Protein AF-A0A936TD36-F1 (afdb_monomer_lite)

pLDDT: mean 74.32, std 12.24, range [48.44, 92.56]

Foldseek 3Di:
DAFFDDKDKAKDAQVVQVPQDDPVSLVVPLPVSQKDFTNAQQDAWKKKFKAWPDLVQDAQWKWKWFADPPPGDGDDTDIPNPPSDGRDIDTDHDDPSCVVPRGGTGMMGMGGNHGDHMIMIIMTMDHDD

Sequence (129 aa):
MIRIASPQIIELNATAINNLTTDVERKNYVIDNTSFYIDDTRLRNIELRVRFENPAQRPDGLMIYYFQQLTSSQIQPFDLMLRHENPVVIRVEESDFWKHNPLYVDKIGFLVNRITHNCRITVEAFKIL

Structure (mmCIF, N/CA/C/O backbone):
data_AF-A0A936TD36-F1
#
_entry.id   AF-A0A936TD36-F1
#
loop_
_atom_site.group_PDB
_atom_site.id
_atom_site.type_symbol
_atom_site.label_atom_id
_atom_site.label_alt_id
_atom_site.label_comp_id
_atom_site.label_asym_id
_atom_site.label_entity_id
_atom_site.label_seq_id
_atom_site.pdbx_PDB_ins_code
_atom_site.Cartn_x
_atom_site.Cartn_y
_atom_site.Cartn_z
_atom_site.occupancy
_atom_site.B_iso_or_equiv
_atom_site.auth_seq_id
_atom_site.auth_comp_id
_atom_site.auth_asym_id
_atom_site.auth_atom_id
_atom_site.pdbx_PDB_model_num
ATOM 1 N N . MET A 1 1 ? 15.004 8.313 -12.128 1.00 83.56 1 MET A N 1
ATOM 2 C CA . MET A 1 1 ? 13.810 7.882 -11.373 1.00 83.56 1 MET A CA 1
ATOM 3 C C . MET A 1 1 ? 12.600 8.018 -12.287 1.00 83.56 1 MET A C 1
ATOM 5 O O . MET A 1 1 ? 12.456 9.066 -12.903 1.00 83.56 1 MET A O 1
ATOM 9 N N . ILE A 1 2 ? 11.797 6.964 -12.435 1.00 88.12 2 ILE A N 1
ATOM 10 C CA . ILE A 1 2 ? 10.673 6.872 -13.385 1.00 88.12 2 ILE A CA 1
ATOM 11 C C . ILE A 1 2 ? 9.397 6.582 -12.594 1.00 88.12 2 ILE A C 1
ATOM 13 O O . ILE A 1 2 ? 9.415 5.718 -11.728 1.00 88.12 2 ILE A O 1
ATOM 17 N N . ARG A 1 3 ? 8.294 7.287 -12.854 1.00 88.62 3 ARG A N 1
ATOM 18 C CA . ARG A 1 3 ? 6.999 6.990 -12.218 1.00 88.62 3 ARG A CA 1
ATOM 19 C C . ARG A 1 3 ? 6.413 5.707 -12.824 1.00 88.62 3 ARG A C 1
ATOM 21 O O . ARG A 1 3 ? 6.366 5.606 -14.043 1.00 88.62 3 ARG A O 1
ATOM 28 N N . ILE A 1 4 ? 5.971 4.767 -11.986 1.00 85.75 4 ILE A N 1
ATOM 29 C CA . ILE A 1 4 ? 5.470 3.439 -12.417 1.00 85.75 4 ILE A CA 1
ATOM 30 C C . ILE A 1 4 ? 3.965 3.233 -12.188 1.00 85.75 4 ILE A C 1
ATOM 3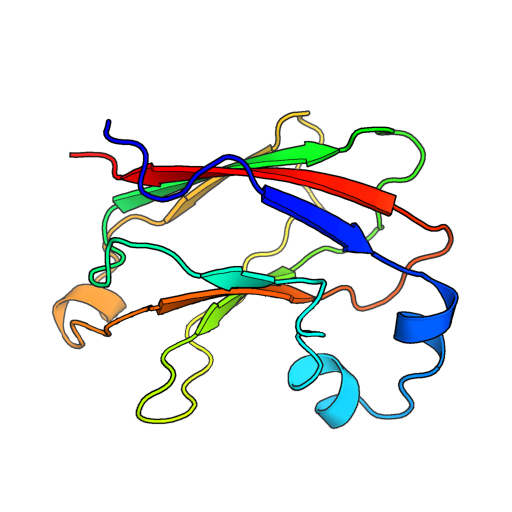2 O O . ILE A 1 4 ? 3.436 2.163 -12.472 1.00 85.75 4 ILE A O 1
ATOM 36 N N . ALA A 1 5 ? 3.291 4.251 -11.651 1.00 86.62 5 ALA A N 1
ATOM 37 C CA . ALA A 1 5 ? 1.839 4.350 -11.582 1.00 86.62 5 ALA A CA 1
ATOM 38 C C . ALA A 1 5 ? 1.419 5.819 -11.424 1.00 86.62 5 ALA A C 1
ATOM 40 O O . ALA A 1 5 ? 2.136 6.624 -10.812 1.00 86.62 5 ALA A O 1
ATOM 41 N N . SER A 1 6 ? 0.235 6.172 -11.927 1.00 89.38 6 SER A N 1
ATOM 42 C CA . SER A 1 6 ? -0.432 7.434 -11.569 1.00 89.38 6 SER A CA 1
ATOM 43 C C . SER A 1 6 ? -0.549 7.567 -10.044 1.00 89.38 6 SER A C 1
ATOM 45 O O . SER A 1 6 ? -0.646 6.536 -9.381 1.00 89.38 6 SER A O 1
ATOM 47 N N . PRO A 1 7 ? -0.550 8.785 -9.464 1.00 91.75 7 PRO A N 1
ATOM 48 C CA . PRO A 1 7 ? -0.807 8.961 -8.037 1.00 91.75 7 PRO A CA 1
ATOM 49 C C . PRO A 1 7 ? -2.091 8.248 -7.618 1.00 91.75 7 PRO A C 1
ATOM 51 O O . PRO A 1 7 ? -3.133 8.420 -8.249 1.00 91.75 7 PRO A O 1
ATOM 54 N N . GLN A 1 8 ? -2.000 7.461 -6.556 1.00 91.69 8 GLN A N 1
ATOM 55 C CA . GLN A 1 8 ? -3.108 6.662 -6.055 1.00 91.69 8 GLN A CA 1
ATOM 56 C C . GLN A 1 8 ? -3.617 7.258 -4.760 1.00 91.69 8 GLN A C 1
ATOM 58 O O . GLN A 1 8 ? -2.838 7.714 -3.922 1.00 91.69 8 GLN A O 1
ATOM 63 N N . ILE A 1 9 ? -4.931 7.249 -4.605 1.00 90.50 9 ILE A N 1
ATOM 64 C CA . ILE A 1 9 ? -5.593 7.660 -3.377 1.0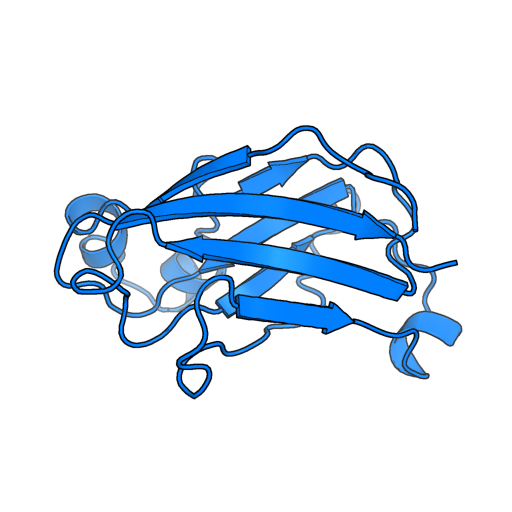0 90.50 9 ILE A CA 1
ATOM 65 C C . ILE A 1 9 ? -6.109 6.394 -2.722 1.00 90.50 9 ILE A C 1
ATOM 67 O O . ILE A 1 9 ? -6.900 5.667 -3.317 1.00 90.50 9 ILE A O 1
ATOM 71 N N . ILE A 1 10 ? -5.651 6.148 -1.504 1.00 87.56 10 ILE A N 1
ATOM 72 C CA . ILE A 1 10 ? -6.033 4.981 -0.725 1.00 87.56 10 ILE A CA 1
ATOM 73 C C . ILE A 1 10 ? -6.818 5.445 0.495 1.00 87.56 10 ILE A C 1
ATOM 75 O O . ILE A 1 10 ? -6.374 6.318 1.249 1.00 87.56 10 ILE A O 1
ATOM 79 N N . GLU A 1 11 ? -7.991 4.846 0.679 1.00 86.00 11 GLU A N 1
ATOM 80 C CA . GLU A 1 11 ? -8.889 5.132 1.792 1.00 86.00 11 GLU A CA 1
ATOM 81 C C . GLU A 1 11 ? -8.861 3.982 2.796 1.00 86.00 11 GLU A C 1
ATOM 83 O O . GLU A 1 11 ? -9.279 2.857 2.525 1.00 86.00 11 GLU A O 1
ATOM 88 N N . LEU A 1 12 ? -8.364 4.282 3.991 1.00 81.62 12 LEU A N 1
ATOM 89 C CA . LEU A 1 12 ? -8.334 3.376 5.127 1.00 81.62 12 LEU A CA 1
ATOM 90 C C . LEU A 1 12 ? -9.592 3.636 5.958 1.00 81.62 12 LEU A C 1
ATOM 92 O O . LEU A 1 12 ? -9.651 4.589 6.738 1.00 81.62 12 LEU A O 1
ATOM 96 N N . ASN A 1 13 ? -10.618 2.809 5.763 1.00 82.56 13 ASN A N 1
ATOM 97 C CA . ASN A 1 13 ? -11.875 2.914 6.501 1.00 82.56 13 ASN A CA 1
ATOM 98 C C . ASN A 1 13 ? -11.793 2.139 7.822 1.00 82.56 13 ASN A C 1
ATOM 100 O O . ASN A 1 13 ? -11.639 0.915 7.829 1.00 82.56 13 ASN A O 1
ATOM 104 N N . ALA A 1 14 ? -11.931 2.848 8.942 1.00 79.12 14 ALA A N 1
ATOM 105 C CA . ALA A 1 14 ? -11.755 2.260 10.260 1.00 79.12 14 ALA A CA 1
ATOM 106 C C . ALA A 1 14 ? -12.823 1.226 10.611 1.00 79.12 14 ALA A C 1
ATOM 108 O O . ALA A 1 14 ? -12.503 0.181 11.171 1.00 79.12 14 ALA A O 1
ATOM 109 N N . THR A 1 15 ? -14.078 1.474 10.241 1.00 79.69 15 THR A N 1
ATOM 110 C CA . THR A 1 15 ? -15.174 0.530 10.479 1.00 79.69 15 THR A CA 1
ATOM 111 C C . THR A 1 15 ? -14.960 -0.765 9.700 1.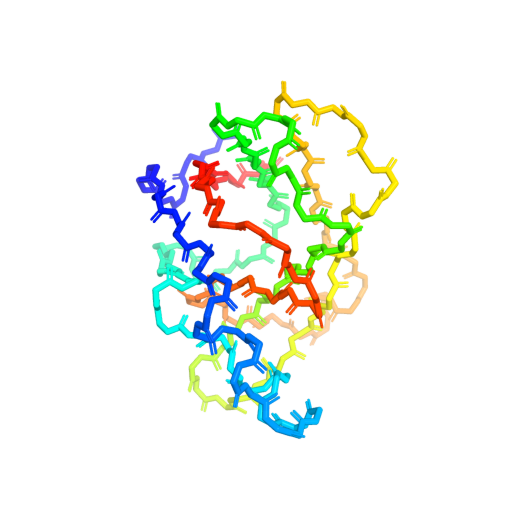00 79.69 15 THR A C 1
ATOM 113 O O . THR A 1 15 ? -15.093 -1.846 10.266 1.00 79.69 15 THR A O 1
ATOM 116 N N . ALA A 1 16 ? -14.576 -0.668 8.424 1.00 77.12 16 ALA A N 1
ATOM 117 C CA . ALA A 1 16 ? -14.333 -1.841 7.588 1.00 77.12 16 ALA A CA 1
ATOM 118 C C . ALA A 1 16 ? -13.174 -2.700 8.120 1.00 77.12 16 ALA A C 1
ATOM 120 O O . ALA A 1 16 ? -13.304 -3.918 8.198 1.00 77.12 16 ALA A O 1
ATOM 121 N N . ILE A 1 17 ? -12.070 -2.068 8.531 1.00 73.75 17 ILE A N 1
ATOM 122 C CA . ILE A 1 17 ? -10.877 -2.760 9.041 1.00 73.75 17 ILE A CA 1
ATOM 123 C C . ILE A 1 17 ? -11.134 -3.373 10.425 1.00 73.75 17 ILE A C 1
ATOM 125 O O . ILE A 1 17 ? -10.762 -4.519 10.672 1.00 7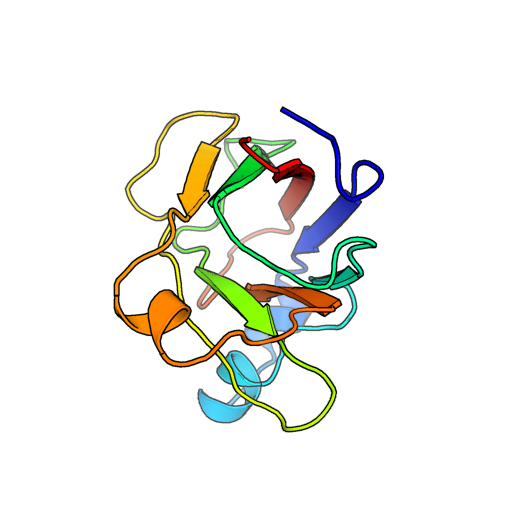3.75 17 ILE A O 1
ATOM 129 N N . ASN A 1 18 ? -11.798 -2.644 11.328 1.00 74.00 18 ASN A N 1
ATOM 130 C CA . ASN A 1 18 ? -12.051 -3.121 12.692 1.00 74.00 18 ASN A CA 1
ATOM 131 C C . ASN A 1 18 ? -13.087 -4.257 12.749 1.00 74.00 18 ASN A C 1
ATOM 133 O O . ASN A 1 18 ? -13.067 -5.039 13.698 1.00 74.00 18 ASN A O 1
ATOM 137 N N . ASN A 1 19 ? -13.942 -4.390 11.729 1.00 75.81 19 ASN A N 1
ATOM 138 C CA . ASN A 1 19 ? -14.882 -5.507 11.597 1.00 75.81 19 ASN A CA 1
ATOM 139 C C . ASN A 1 19 ? -14.217 -6.823 11.145 1.00 75.81 19 ASN A C 1
ATOM 141 O O . ASN A 1 19 ? -14.884 -7.854 11.126 1.00 75.81 19 ASN A O 1
ATOM 145 N N . LEU A 1 20 ? -12.924 -6.820 10.799 1.00 73.12 20 LEU A N 1
ATOM 146 C CA . LEU A 1 20 ? -12.184 -8.041 10.467 1.00 73.12 20 LEU A CA 1
ATOM 147 C C . LEU A 1 20 ? -11.844 -8.817 11.741 1.00 73.12 20 LEU A C 1
ATOM 149 O O . LEU A 1 20 ? -11.140 -8.315 12.631 1.00 73.12 20 LEU A O 1
ATOM 153 N N . THR A 1 21 ? -12.347 -10.049 11.818 1.00 63.06 21 THR A N 1
ATOM 154 C CA . THR A 1 21 ? -12.401 -10.829 13.060 1.00 63.06 21 THR A CA 1
ATOM 155 C C . THR A 1 21 ? -11.197 -11.733 13.294 1.00 63.06 21 THR A C 1
ATOM 157 O O . THR A 1 21 ? -10.891 -12.035 14.446 1.00 63.06 21 THR A O 1
ATOM 160 N N . THR A 1 22 ? -10.468 -12.122 12.247 1.00 64.94 22 THR A N 1
ATOM 161 C CA . THR A 1 22 ? -9.286 -12.991 12.364 1.00 64.94 22 THR A CA 1
ATOM 162 C C . THR A 1 22 ? -8.022 -12.341 11.807 1.00 64.94 22 THR A C 1
ATOM 164 O O . THR A 1 22 ? -8.067 -11.502 10.910 1.00 64.94 22 THR A O 1
ATOM 167 N N . ASP A 1 23 ? -6.857 -12.759 12.305 1.00 60.75 23 ASP A N 1
ATOM 168 C CA . ASP A 1 23 ? -5.567 -12.301 11.772 1.00 60.75 23 ASP A CA 1
ATOM 169 C C . ASP A 1 23 ? -5.320 -12.785 10.339 1.00 60.75 23 ASP A C 1
ATOM 171 O O . ASP A 1 23 ? -4.600 -12.132 9.590 1.00 60.75 23 ASP A O 1
ATOM 175 N N . VAL A 1 24 ? -5.920 -13.914 9.946 1.00 57.84 24 VAL A N 1
ATOM 176 C CA . VAL A 1 24 ? -5.889 -14.412 8.564 1.00 57.84 24 VAL A CA 1
ATOM 177 C C . VAL A 1 24 ? -6.744 -13.525 7.672 1.00 57.84 24 VAL A C 1
ATOM 179 O O . VAL A 1 24 ? -6.270 -13.112 6.619 1.00 57.84 24 VAL A O 1
ATOM 182 N N . GLU A 1 25 ? -7.959 -13.174 8.107 1.00 58.06 25 GLU A N 1
ATOM 183 C CA . GLU A 1 25 ? -8.788 -12.188 7.415 1.00 58.06 25 GLU A CA 1
ATOM 184 C C . GLU A 1 25 ? -8.032 -10.882 7.300 1.00 58.06 25 GLU A C 1
ATOM 186 O O . GLU A 1 25 ? -7.861 -10.444 6.183 1.00 58.06 25 GLU A O 1
ATOM 191 N N . ARG A 1 26 ? -7.466 -10.331 8.381 1.00 60.03 26 ARG A N 1
ATOM 192 C CA . ARG A 1 26 ? -6.662 -9.098 8.335 1.00 60.03 26 ARG A CA 1
ATOM 193 C C . ARG A 1 26 ? -5.491 -9.202 7.361 1.00 60.03 26 ARG A C 1
ATOM 195 O O . ARG A 1 26 ? -5.359 -8.345 6.503 1.00 60.03 26 ARG A O 1
ATOM 202 N N . LYS A 1 27 ? -4.671 -10.256 7.430 1.00 51.28 27 LYS A N 1
ATOM 203 C CA . LYS A 1 27 ? -3.498 -10.436 6.549 1.00 51.28 27 LYS A CA 1
ATOM 204 C C . LYS A 1 27 ? -3.857 -10.666 5.078 1.00 51.28 27 LYS A C 1
ATOM 206 O O . LYS A 1 27 ? -3.071 -10.274 4.218 1.00 51.28 27 LYS A O 1
ATOM 211 N N . ASN A 1 28 ? -5.007 -11.282 4.800 1.00 50.41 28 ASN A N 1
ATOM 212 C CA . ASN A 1 28 ? -5.520 -11.506 3.445 1.00 50.41 28 ASN A CA 1
ATOM 213 C C . ASN A 1 28 ? -6.422 -10.358 2.953 1.00 50.41 28 ASN A C 1
ATOM 215 O O . ASN A 1 28 ? -6.630 -10.224 1.751 1.00 50.41 28 ASN A O 1
ATOM 219 N N . TYR A 1 29 ? -6.914 -9.499 3.851 1.00 52.50 29 TYR A N 1
ATOM 220 C CA . TYR A 1 29 ? -7.621 -8.251 3.560 1.00 52.50 29 TYR A CA 1
ATOM 221 C C . TYR A 1 29 ? -6.611 -7.150 3.235 1.00 52.50 29 TYR A C 1
ATOM 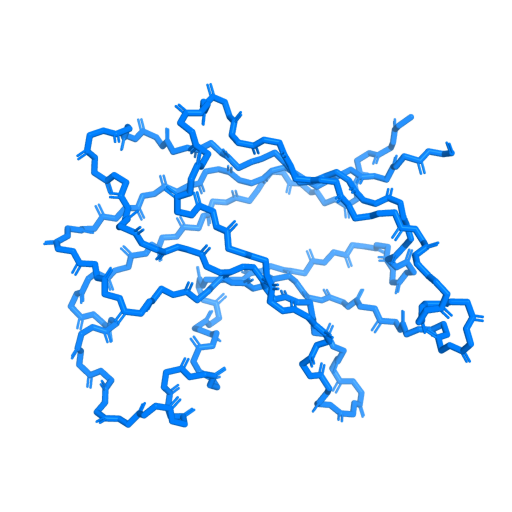223 O O . TYR A 1 29 ? -6.501 -6.117 3.895 1.00 52.50 29 TYR A O 1
ATOM 231 N N . VAL A 1 30 ? -5.906 -7.320 2.125 1.00 55.94 30 VAL A N 1
ATOM 232 C CA . VAL A 1 30 ? -5.714 -6.142 1.290 1.00 55.94 30 VAL A CA 1
ATOM 233 C C . VAL A 1 30 ? -7.048 -5.930 0.605 1.00 55.94 30 VAL A C 1
ATOM 235 O O . VAL A 1 30 ? -7.349 -6.561 -0.404 1.00 55.94 30 VAL A O 1
ATOM 238 N N . ILE A 1 31 ? -7.890 -5.111 1.245 1.00 56.41 31 ILE A N 1
ATOM 239 C CA . ILE A 1 31 ? -9.125 -4.612 0.640 1.00 56.41 31 ILE A CA 1
ATOM 240 C C . ILE A 1 31 ? -8.713 -4.083 -0.729 1.00 56.41 31 ILE A C 1
ATOM 242 O O . ILE A 1 31 ? -7.704 -3.389 -0.826 1.00 56.41 31 ILE A O 1
ATOM 246 N N . ASP A 1 32 ? -9.457 -4.373 -1.792 1.00 54.97 32 ASP A N 1
ATOM 247 C CA . ASP A 1 32 ? -9.093 -3.847 -3.113 1.00 54.97 32 ASP A CA 1
ATOM 248 C C . ASP A 1 32 ? -8.934 -2.311 -3.094 1.00 54.97 32 ASP A C 1
ATOM 250 O O . ASP A 1 32 ? -8.032 -1.776 -3.732 1.00 54.97 32 ASP A O 1
ATOM 254 N N . ASN A 1 33 ? -9.686 -1.622 -2.229 1.00 58.19 33 ASN A N 1
ATOM 255 C CA . ASN A 1 33 ? -9.597 -0.178 -1.975 1.00 58.19 33 ASN A CA 1
ATOM 256 C C . ASN A 1 33 ? -8.344 0.270 -1.192 1.00 58.19 33 ASN A C 1
ATOM 258 O O . ASN A 1 33 ? -8.076 1.467 -1.099 1.00 58.19 33 ASN A O 1
ATOM 262 N N . THR A 1 34 ? -7.584 -0.659 -0.609 1.00 71.81 34 THR A N 1
ATOM 263 C CA . THR A 1 34 ? -6.286 -0.414 0.036 1.00 71.81 34 THR A CA 1
ATOM 264 C C . THR A 1 34 ? -5.127 -0.909 -0.809 1.00 71.81 34 THR A C 1
ATOM 266 O O . THR A 1 34 ? -4.073 -1.270 -0.291 1.00 71.81 34 THR A O 1
ATOM 269 N N . SER A 1 35 ? -5.306 -0.919 -2.126 1.00 78.81 35 SER A N 1
ATOM 270 C CA . SER A 1 35 ? -4.280 -1.340 -3.065 1.00 78.81 35 SER A CA 1
ATOM 271 C C . SER A 1 35 ? -4.431 -0.696 -4.427 1.00 78.81 35 SER A C 1
ATOM 273 O O . SER A 1 35 ? -5.465 -0.118 -4.744 1.00 78.81 35 SER A O 1
ATOM 275 N N . PHE A 1 36 ? -3.392 -0.814 -5.241 1.00 82.06 36 PHE A N 1
ATOM 276 C CA . PHE A 1 36 ? -3.418 -0.368 -6.623 1.00 82.06 36 PHE A CA 1
ATOM 277 C C . PHE A 1 36 ? -2.492 -1.205 -7.493 1.00 82.06 36 PHE A C 1
ATOM 279 O O . PHE A 1 36 ? -1.514 -1.782 -7.006 1.00 82.06 36 PHE A O 1
ATOM 286 N N . TYR A 1 37 ? -2.811 -1.238 -8.785 1.00 82.75 37 TYR A N 1
ATOM 287 C CA . TYR A 1 37 ? -1.981 -1.876 -9.794 1.00 82.75 37 TYR A CA 1
ATOM 288 C C . TYR A 1 37 ? -0.865 -0.951 -10.265 1.00 82.75 37 TYR A C 1
ATOM 290 O O . TYR A 1 37 ? -1.032 0.269 -10.314 1.00 82.75 37 TYR A O 1
ATOM 298 N N . ILE A 1 38 ? 0.265 -1.546 -10.620 1.00 79.56 38 ILE A N 1
ATOM 299 C CA . ILE A 1 38 ? 1.422 -0.846 -11.172 1.00 79.56 38 ILE A CA 1
ATOM 300 C C . ILE A 1 38 ? 1.737 -1.361 -12.573 1.00 79.56 38 ILE A C 1
ATOM 302 O O . ILE A 1 38 ? 1.571 -2.543 -12.865 1.00 79.56 38 ILE A O 1
ATOM 306 N N . ASP A 1 39 ? 2.223 -0.466 -13.429 1.00 72.44 39 ASP A N 1
ATOM 307 C CA . ASP A 1 39 ? 2.479 -0.779 -14.838 1.00 72.44 39 ASP A CA 1
ATOM 308 C C . ASP A 1 39 ? 3.825 -1.508 -15.037 1.00 72.44 39 ASP A C 1
ATOM 310 O O . ASP A 1 39 ? 4.040 -2.174 -16.052 1.00 72.44 39 ASP A O 1
ATOM 314 N N . ASP A 1 40 ? 4.743 -1.413 -14.065 1.00 66.88 40 ASP A N 1
ATOM 315 C CA . ASP A 1 40 ? 6.044 -2.088 -14.092 1.00 66.88 40 ASP A CA 1
ATOM 316 C C . ASP A 1 40 ? 6.021 -3.344 -13.226 1.00 66.88 40 ASP A C 1
ATOM 318 O O . ASP A 1 40 ? 6.117 -3.298 -11.999 1.00 66.88 40 ASP A O 1
ATOM 322 N N . THR A 1 41 ? 5.942 -4.483 -13.903 1.00 59.47 41 THR A N 1
ATOM 323 C CA . THR A 1 41 ? 5.841 -5.784 -13.255 1.00 59.47 41 THR A CA 1
ATOM 324 C C . THR A 1 41 ? 7.144 -6.228 -12.593 1.00 59.47 41 THR A C 1
ATOM 326 O O . THR A 1 41 ? 7.121 -7.182 -11.834 1.00 59.47 41 THR A O 1
ATOM 329 N N . ARG A 1 42 ? 8.295 -5.570 -12.809 1.00 67.38 42 ARG A N 1
ATOM 330 C CA . ARG A 1 42 ? 9.574 -5.942 -12.176 1.00 67.38 42 ARG A CA 1
ATOM 331 C C . ARG A 1 42 ? 9.935 -4.941 -11.095 1.00 67.38 42 ARG A C 1
ATOM 333 O O . ARG A 1 42 ? 10.661 -3.966 -11.328 1.00 67.38 42 ARG A O 1
ATOM 340 N N . LEU A 1 43 ? 9.460 -5.238 -9.894 1.00 62.34 43 LEU A N 1
ATOM 341 C CA . LEU A 1 43 ? 9.659 -4.430 -8.705 1.00 62.34 43 LEU A CA 1
ATOM 342 C C . LEU A 1 43 ? 11.070 -4.574 -8.120 1.00 62.34 43 LEU A C 1
ATOM 344 O O . LEU A 1 43 ? 11.303 -5.243 -7.121 1.00 62.34 43 LEU A O 1
ATOM 348 N N . ARG A 1 44 ? 12.029 -3.909 -8.765 1.00 70.50 44 ARG A N 1
ATOM 349 C CA . ARG A 1 44 ? 13.374 -3.658 -8.235 1.00 70.50 44 ARG A CA 1
ATOM 350 C C . ARG A 1 44 ? 13.543 -2.162 -8.034 1.00 70.50 44 ARG A C 1
ATOM 352 O O . ARG A 1 44 ? 13.097 -1.393 -8.886 1.00 70.50 44 ARG A O 1
ATOM 359 N N . ASN A 1 45 ? 14.215 -1.780 -6.950 1.00 77.56 45 ASN A N 1
ATOM 360 C CA . ASN A 1 45 ? 14.618 -0.402 -6.674 1.00 77.56 45 ASN A CA 1
ATOM 361 C C . ASN A 1 45 ? 13.427 0.564 -6.690 1.00 77.56 45 ASN A C 1
ATOM 363 O O . ASN A 1 45 ? 13.352 1.470 -7.512 1.00 77.56 45 ASN A O 1
ATOM 367 N N . ILE A 1 46 ? 12.455 0.360 -5.808 1.00 81.25 46 ILE A N 1
ATOM 368 C CA . ILE A 1 46 ? 11.238 1.180 -5.776 1.00 81.25 46 ILE A CA 1
ATOM 369 C C . ILE A 1 46 ? 11.365 2.233 -4.712 1.00 81.25 46 ILE A C 1
ATOM 371 O O . ILE A 1 46 ? 11.840 1.961 -3.613 1.00 81.25 46 ILE A O 1
ATOM 375 N N . GLU A 1 47 ? 10.842 3.406 -5.018 1.00 87.75 47 GLU A N 1
ATOM 376 C CA . GLU A 1 47 ? 10.500 4.405 -4.032 1.00 87.75 47 GLU A CA 1
ATOM 377 C C . GLU A 1 47 ? 8.980 4.561 -3.980 1.00 87.75 47 GLU A C 1
ATOM 379 O O . GLU A 1 47 ? 8.349 4.927 -4.973 1.00 87.75 47 GLU A O 1
ATOM 384 N N . LEU A 1 48 ? 8.396 4.305 -2.813 1.00 88.69 48 LEU A N 1
ATOM 385 C CA . LEU A 1 48 ? 7.042 4.732 -2.494 1.00 88.69 48 LEU A CA 1
ATOM 386 C C . LEU A 1 48 ? 7.116 6.009 -1.673 1.00 88.69 48 LEU A C 1
ATOM 388 O O . LEU A 1 48 ? 7.822 6.077 -0.665 1.00 88.69 48 LEU A O 1
ATOM 392 N N . ARG A 1 49 ? 6.358 7.018 -2.093 1.00 91.69 49 ARG A N 1
ATOM 393 C CA . ARG A 1 49 ? 6.117 8.225 -1.304 1.00 91.69 49 ARG A CA 1
ATOM 394 C C . ARG A 1 49 ? 4.691 8.167 -0.806 1.00 91.69 49 ARG A C 1
ATOM 396 O O . ARG A 1 49 ? 3.755 8.294 -1.592 1.00 91.69 49 ARG A O 1
ATOM 403 N N . VAL A 1 50 ? 4.539 7.939 0.491 1.00 90.31 50 VAL A N 1
ATOM 404 C CA . VAL A 1 50 ? 3.239 7.824 1.149 1.00 90.31 50 VAL A CA 1
ATOM 405 C C . VAL A 1 50 ? 2.978 9.113 1.903 1.00 90.31 50 VAL A C 1
ATOM 407 O O . VAL A 1 50 ? 3.675 9.430 2.864 1.00 90.31 50 VAL A O 1
ATOM 410 N N . ARG A 1 51 ? 1.978 9.871 1.466 1.00 91.38 51 ARG A N 1
ATOM 411 C CA . ARG A 1 51 ? 1.577 11.118 2.106 1.00 91.38 51 ARG A CA 1
ATOM 412 C C . ARG A 1 51 ? 0.238 10.945 2.796 1.00 91.38 51 ARG A C 1
ATOM 414 O O . ARG A 1 51 ? -0.757 10.663 2.137 1.00 91.38 51 ARG A O 1
ATOM 421 N N . PHE A 1 52 ? 0.204 11.188 4.098 1.00 88.69 52 PHE A N 1
ATOM 422 C CA . PHE A 1 52 ? -1.046 11.279 4.845 1.00 88.69 52 PHE A CA 1
ATOM 423 C C . PHE A 1 52 ? -1.682 12.643 4.583 1.00 88.69 52 PHE A C 1
ATOM 425 O O . PHE A 1 52 ? -1.026 13.668 4.786 1.00 88.69 52 PHE A O 1
ATOM 432 N N . GLU A 1 53 ? -2.939 12.664 4.131 1.00 90.44 53 GLU A N 1
ATOM 433 C CA . GLU A 1 53 ? -3.668 13.923 3.902 1.00 90.44 53 GLU A CA 1
ATOM 434 C C . GLU A 1 53 ? -3.920 14.663 5.222 1.00 90.44 53 GLU A C 1
ATOM 436 O O . GLU A 1 53 ? -3.826 15.887 5.275 1.00 90.44 53 GLU A O 1
ATOM 441 N N . ASN A 1 54 ? -4.149 13.914 6.306 1.00 88.62 54 ASN A N 1
ATOM 442 C CA . ASN A 1 54 ? -4.211 14.437 7.665 1.00 88.62 54 ASN A CA 1
ATOM 443 C C . ASN A 1 54 ? -3.219 13.688 8.577 1.00 88.62 54 ASN A C 1
ATOM 445 O O . ASN A 1 54 ? -3.523 12.582 9.031 1.00 88.62 54 ASN A O 1
ATOM 449 N N . PRO A 1 55 ? -2.045 14.274 8.881 1.00 82.12 55 PRO A N 1
ATOM 450 C CA . PRO A 1 55 ? -1.030 13.640 9.726 1.00 82.12 55 PRO A CA 1
ATOM 451 C C . PRO A 1 55 ? -1.521 13.283 11.132 1.00 82.12 55 PRO A C 1
ATOM 453 O O . PRO A 1 55 ? -1.048 12.309 11.710 1.00 82.12 55 PRO A O 1
ATOM 456 N N . ALA A 1 56 ? -2.478 14.042 11.680 1.00 82.56 56 ALA A N 1
ATOM 457 C CA . ALA A 1 56 ? -3.033 13.789 13.011 1.00 82.56 56 ALA A CA 1
ATOM 458 C C . ALA A 1 56 ? -3.940 12.545 13.055 1.00 82.56 56 ALA A C 1
ATOM 460 O O . ALA A 1 56 ? -4.208 12.020 14.129 1.00 82.56 56 ALA A O 1
ATOM 461 N N . GLN A 1 57 ? -4.401 12.068 11.894 1.00 82.62 57 GLN A N 1
ATOM 462 C CA . GLN A 1 57 ? -5.226 10.863 11.738 1.00 82.62 57 GLN A CA 1
ATOM 463 C C . GLN A 1 57 ? -4.421 9.683 11.181 1.00 82.62 57 GLN A C 1
ATOM 465 O O . GLN A 1 57 ? -4.976 8.744 10.607 1.00 82.62 57 GLN A O 1
ATOM 470 N N . ARG A 1 58 ? -3.093 9.737 11.301 1.00 80.69 58 ARG A N 1
ATOM 471 C CA . ARG A 1 58 ? -2.226 8.640 10.890 1.00 80.69 58 ARG A CA 1
ATOM 472 C C . ARG A 1 58 ? -2.504 7.397 11.754 1.00 80.69 58 ARG A C 1
ATOM 474 O O . ARG A 1 58 ? -2.580 7.537 12.972 1.00 80.69 58 ARG A O 1
ATOM 481 N N . PRO A 1 59 ? -2.623 6.193 11.164 1.00 78.31 59 PRO A N 1
ATOM 482 C CA . PRO A 1 59 ? -2.716 4.959 11.938 1.00 78.31 59 PRO A CA 1
ATOM 483 C C . PRO A 1 59 ? -1.430 4.702 12.735 1.00 78.31 59 PRO A C 1
ATOM 485 O O . PRO A 1 59 ? -0.336 5.061 12.294 1.00 78.31 59 PRO A O 1
ATOM 488 N N . ASP A 1 60 ? -1.561 4.019 13.872 1.00 74.56 60 ASP A N 1
ATOM 489 C CA . ASP A 1 60 ? -0.422 3.662 14.731 1.00 74.56 60 ASP A CA 1
ATOM 490 C C . ASP A 1 60 ? 0.522 2.656 14.055 1.00 74.56 60 ASP A C 1
ATOM 492 O O . ASP A 1 60 ? 1.722 2.659 14.311 1.00 74.56 60 ASP A O 1
ATOM 496 N N . GLY A 1 61 ? -0.005 1.823 13.152 1.00 76.25 61 GLY A N 1
ATOM 497 C CA . GLY A 1 61 ? 0.777 0.887 12.351 1.00 76.25 61 GLY A CA 1
ATOM 498 C C . GLY A 1 61 ? 0.215 0.757 10.941 1.00 76.25 61 GLY A C 1
ATOM 499 O O . GLY A 1 61 ? -0.977 0.511 10.759 1.00 76.25 61 GLY A O 1
ATOM 500 N N . LEU A 1 62 ? 1.082 0.902 9.941 1.00 79.12 62 LEU A N 1
ATOM 501 C CA . LEU A 1 62 ? 0.763 0.710 8.528 1.00 79.12 62 LEU A CA 1
ATOM 502 C C . LEU A 1 62 ? 1.842 -0.189 7.928 1.00 79.12 62 LEU A C 1
ATOM 504 O O . LEU A 1 62 ? 3.028 0.110 8.044 1.00 79.12 62 LEU A O 1
ATOM 508 N N . MET A 1 63 ? 1.418 -1.288 7.314 1.00 79.69 63 MET A N 1
ATOM 509 C CA . MET A 1 63 ? 2.284 -2.259 6.659 1.00 79.69 63 MET A CA 1
ATOM 510 C C . MET A 1 63 ? 2.040 -2.221 5.153 1.00 79.69 63 MET A C 1
ATOM 512 O O . MET A 1 63 ? 0.896 -2.317 4.709 1.00 79.69 63 MET A O 1
ATOM 516 N N . ILE A 1 64 ? 3.105 -2.092 4.363 1.00 79.31 64 ILE A N 1
ATOM 517 C CA . ILE A 1 64 ? 3.018 -2.199 2.898 1.00 79.31 64 ILE A CA 1
ATOM 518 C C . ILE A 1 64 ? 3.311 -3.625 2.470 1.00 79.31 64 ILE A C 1
ATOM 520 O O . ILE A 1 64 ? 4.274 -4.220 2.950 1.00 79.31 64 ILE A O 1
ATOM 524 N N . TYR A 1 65 ? 2.508 -4.125 1.539 1.00 78.62 65 TYR A N 1
ATOM 525 C CA . TYR A 1 65 ? 2.641 -5.436 0.936 1.00 78.62 65 TYR A CA 1
ATOM 526 C C . TYR A 1 65 ? 2.756 -5.347 -0.582 1.00 78.62 65 TYR A C 1
ATOM 528 O O . TYR A 1 65 ? 2.070 -4.567 -1.238 1.00 78.62 65 TYR A O 1
ATOM 536 N N . TYR A 1 66 ? 3.600 -6.212 -1.130 1.00 77.38 66 TYR A N 1
ATOM 537 C CA . TYR A 1 66 ? 3.794 -6.393 -2.562 1.00 77.38 66 TYR A CA 1
ATOM 538 C C . TYR A 1 66 ? 3.227 -7.755 -2.962 1.00 77.38 66 TYR A C 1
ATOM 540 O O . TYR A 1 66 ? 3.564 -8.763 -2.329 1.00 77.38 66 TYR A O 1
ATOM 548 N N . PHE A 1 67 ? 2.359 -7.776 -3.975 1.00 72.06 67 PHE A N 1
ATOM 549 C CA . PHE A 1 67 ? 1.624 -8.968 -4.403 1.00 72.06 67 PHE A CA 1
ATOM 550 C C . PHE A 1 67 ? 1.940 -9.353 -5.843 1.00 72.06 67 PHE A C 1
ATOM 552 O O . PHE A 1 67 ? 2.048 -8.503 -6.719 1.00 72.06 67 PHE A O 1
ATOM 559 N N . GLN A 1 68 ? 2.002 -10.658 -6.085 1.00 69.69 68 GLN A N 1
ATOM 560 C CA . GLN A 1 68 ? 2.007 -11.235 -7.425 1.00 69.69 68 GLN A CA 1
ATOM 561 C C . GLN A 1 68 ? 0.680 -11.966 -7.658 1.00 69.69 68 GLN A C 1
ATOM 563 O O . GLN A 1 68 ? 0.387 -12.925 -6.935 1.00 69.69 68 GLN A O 1
ATOM 568 N N . GLN A 1 69 ? -0.112 -11.571 -8.664 1.00 58.59 69 GLN A N 1
ATOM 569 C CA . GLN A 1 69 ? -1.403 -12.221 -8.944 1.00 58.59 69 GLN A CA 1
ATOM 570 C C . GLN A 1 69 ? -1.273 -13.680 -9.389 1.00 58.59 69 GLN A C 1
ATOM 572 O O . GLN A 1 69 ? -2.195 -14.461 -9.176 1.00 58.59 69 GLN A O 1
ATOM 577 N N . LEU A 1 70 ? -0.147 -14.076 -9.990 1.00 54.00 70 LEU A N 1
ATOM 578 C CA . LEU A 1 70 ? -0.044 -15.395 -10.625 1.00 54.00 70 LEU A CA 1
ATOM 579 C C . LEU A 1 70 ? 0.096 -16.571 -9.640 1.00 54.00 70 LEU A C 1
ATOM 581 O O . LEU A 1 70 ? -0.218 -17.694 -10.024 1.00 54.00 70 LEU A O 1
ATOM 585 N N . THR A 1 71 ? 0.531 -16.352 -8.390 1.00 51.72 71 THR A N 1
ATOM 586 C CA . THR A 1 71 ? 0.773 -17.449 -7.420 1.00 51.72 71 THR A CA 1
ATOM 587 C C . THR A 1 71 ? 0.541 -17.084 -5.945 1.00 51.72 71 THR A C 1
ATOM 589 O O . THR A 1 71 ? 0.999 -17.806 -5.059 1.00 51.72 71 THR A O 1
ATOM 592 N N . SER A 1 72 ? -0.172 -15.988 -5.642 1.00 51.34 72 SER A N 1
ATOM 593 C CA . SER A 1 72 ? -0.539 -15.590 -4.265 1.00 51.34 72 SER A CA 1
ATOM 594 C C . SER A 1 72 ? 0.637 -15.640 -3.278 1.00 51.34 72 SER A C 1
ATOM 596 O O . SER A 1 72 ? 0.585 -16.299 -2.243 1.00 51.34 72 SER A O 1
ATOM 598 N N . SER A 1 73 ? 1.737 -14.974 -3.619 1.00 53.97 73 SER A N 1
ATOM 599 C CA . SER A 1 73 ? 2.867 -14.799 -2.704 1.00 53.97 73 SER A CA 1
ATOM 600 C C . SER A 1 73 ? 2.818 -13.387 -2.126 1.00 53.97 73 SER A C 1
ATOM 602 O O . SER A 1 73 ? 2.851 -12.407 -2.865 1.00 53.97 73 SER A O 1
ATOM 604 N N . GLN A 1 74 ? 2.685 -13.292 -0.803 1.00 59.75 74 GLN A N 1
ATOM 605 C CA . GLN A 1 74 ? 2.840 -12.057 -0.038 1.00 59.75 74 GLN A CA 1
ATOM 606 C C . GLN A 1 74 ? 4.333 -11.867 0.205 1.00 59.75 74 GLN A C 1
ATOM 608 O O . GLN A 1 74 ? 4.938 -12.665 0.916 1.00 59.75 74 GLN A O 1
ATOM 613 N N . ILE A 1 75 ? 4.947 -10.870 -0.432 1.00 59.34 75 ILE A N 1
ATOM 614 C CA . ILE A 1 75 ? 6.399 -10.958 -0.610 1.00 59.34 75 ILE A CA 1
ATOM 615 C C . ILE A 1 75 ? 7.175 -10.304 0.541 1.00 59.34 75 ILE A C 1
ATOM 617 O O . ILE A 1 75 ? 8.179 -10.863 0.970 1.00 59.34 75 ILE A O 1
ATOM 621 N N . GLN A 1 76 ? 6.703 -9.193 1.120 1.00 66.31 76 GLN A N 1
ATOM 622 C CA . GLN A 1 76 ? 7.322 -8.628 2.326 1.00 66.31 76 GLN A CA 1
ATOM 623 C C . GLN A 1 76 ? 6.463 -7.525 2.965 1.00 66.31 76 GLN A C 1
ATOM 625 O O . GLN A 1 76 ? 5.992 -6.654 2.235 1.00 66.31 76 GLN A O 1
ATOM 630 N N . PRO A 1 77 ? 6.295 -7.513 4.300 1.00 69.69 77 PRO A N 1
ATOM 631 C CA . PRO A 1 77 ? 5.750 -6.368 5.015 1.00 69.69 77 PRO A CA 1
ATOM 632 C C . PRO A 1 77 ? 6.805 -5.295 5.331 1.00 69.69 77 PRO A C 1
ATOM 634 O O . PRO A 1 77 ? 7.900 -5.621 5.791 1.00 69.69 77 PRO A O 1
ATOM 637 N N . PHE A 1 78 ? 6.444 -4.016 5.193 1.00 71.44 78 PHE A N 1
ATOM 638 C CA . PHE A 1 78 ? 7.247 -2.875 5.668 1.00 71.44 78 PHE A CA 1
ATOM 639 C C . PHE A 1 78 ? 6.483 -2.052 6.700 1.00 71.44 78 PHE A C 1
ATOM 641 O O . PHE A 1 78 ? 5.457 -1.472 6.356 1.00 71.44 78 PHE A O 1
ATOM 648 N N . ASP A 1 79 ? 6.993 -1.981 7.931 1.00 74.50 79 ASP A N 1
ATOM 649 C CA . ASP A 1 79 ? 6.378 -1.216 9.019 1.00 74.50 79 ASP A CA 1
ATOM 650 C C . ASP A 1 79 ? 6.725 0.282 8.936 1.00 74.50 79 ASP A C 1
ATOM 652 O O . ASP A 1 79 ? 7.889 0.675 8.795 1.00 74.50 79 ASP A O 1
ATOM 656 N N . LEU A 1 80 ? 5.697 1.123 9.028 1.00 71.69 80 LEU A N 1
ATOM 657 C CA . LEU A 1 80 ? 5.793 2.581 9.004 1.00 71.69 80 LEU A CA 1
ATOM 658 C C . LEU A 1 80 ? 5.649 3.233 10.384 1.00 71.69 80 LEU A C 1
ATOM 660 O O . LEU A 1 80 ? 5.766 4.454 10.477 1.00 71.69 80 LEU A O 1
ATOM 664 N N . MET A 1 81 ? 5.456 2.447 11.449 1.00 66.25 81 MET A N 1
ATOM 665 C CA . MET A 1 81 ? 5.192 2.910 12.818 1.00 66.25 81 MET A CA 1
ATOM 666 C C . MET A 1 81 ? 6.205 3.953 13.326 1.00 66.25 81 MET A C 1
ATOM 668 O O . MET A 1 81 ? 5.828 4.911 13.997 1.00 66.25 81 MET A O 1
ATOM 672 N N . LEU A 1 82 ? 7.485 3.822 12.959 1.00 61.69 82 LEU A N 1
ATOM 673 C CA . LEU A 1 82 ? 8.571 4.688 13.447 1.00 61.69 82 LEU A CA 1
ATOM 674 C C . LEU A 1 82 ? 8.910 5.872 12.525 1.00 61.69 82 LEU A C 1
ATOM 676 O O . LEU A 1 82 ? 9.832 6.634 12.812 1.00 61.69 82 LEU A O 1
ATOM 680 N N . ARG A 1 83 ? 8.207 6.042 11.398 1.00 72.44 83 ARG A N 1
ATOM 681 C CA . ARG A 1 83 ? 8.526 7.097 10.424 1.00 72.44 83 ARG A CA 1
ATOM 682 C C . ARG A 1 83 ? 7.617 8.294 10.644 1.00 72.44 83 ARG A C 1
ATOM 684 O O . ARG A 1 83 ? 6.438 8.231 10.326 1.00 72.44 83 ARG A O 1
ATOM 691 N N . HIS A 1 84 ? 8.141 9.381 11.204 1.00 69.31 84 HIS A N 1
ATOM 692 C CA . HIS A 1 84 ? 7.369 10.598 11.517 1.00 69.31 84 HIS A CA 1
ATOM 693 C C . HIS A 1 84 ? 7.310 11.623 10.374 1.00 69.31 84 HIS A C 1
ATOM 695 O O . HIS A 1 84 ? 6.641 12.646 10.490 1.00 69.31 84 HIS A O 1
ATOM 701 N N . GLU A 1 85 ? 7.990 11.343 9.268 1.00 80.31 85 GLU A N 1
ATOM 702 C CA . GLU A 1 85 ? 8.036 12.204 8.089 1.00 80.31 85 GLU A CA 1
ATOM 703 C C . GLU A 1 85 ? 6.720 12.144 7.301 1.00 80.31 85 GLU A C 1
ATOM 705 O O . GLU A 1 85 ? 6.048 11.115 7.260 1.00 80.31 85 GLU A O 1
ATOM 710 N N . ASN A 1 86 ? 6.343 13.249 6.655 1.00 80.81 86 ASN A N 1
ATOM 711 C CA . ASN A 1 86 ? 5.237 13.280 5.702 1.00 80.81 86 ASN A CA 1
ATOM 712 C C . ASN A 1 86 ? 5.653 14.123 4.479 1.00 80.81 86 ASN A C 1
ATOM 714 O O . ASN A 1 86 ? 5.788 15.339 4.622 1.00 80.81 86 ASN A O 1
ATOM 718 N N . PRO A 1 87 ? 5.867 13.529 3.289 1.00 86.38 87 PRO A N 1
ATOM 719 C CA . PRO A 1 87 ? 5.634 12.125 2.955 1.00 86.38 87 PRO A CA 1
ATOM 720 C C . PRO A 1 87 ? 6.631 11.175 3.628 1.00 86.38 87 PRO A C 1
ATOM 722 O O . PRO A 1 87 ? 7.813 11.480 3.754 1.00 86.38 87 PRO A O 1
ATOM 725 N N . VAL A 1 88 ? 6.153 9.990 3.994 1.00 87.88 88 VAL A N 1
ATOM 726 C CA . VAL A 1 88 ? 7.006 8.859 4.352 1.00 87.88 88 VAL A CA 1
ATOM 727 C C . VAL A 1 88 ? 7.609 8.307 3.064 1.00 87.88 88 VAL A C 1
ATOM 729 O O . VAL A 1 88 ? 6.883 7.847 2.180 1.00 87.88 88 VAL A O 1
ATOM 732 N N . VAL A 1 89 ? 8.936 8.346 2.955 1.00 87.44 89 VAL A N 1
ATOM 733 C CA . VAL A 1 89 ? 9.658 7.762 1.820 1.00 87.44 89 VAL A CA 1
ATOM 734 C C . VAL A 1 89 ? 10.101 6.351 2.175 1.00 87.44 89 VAL A C 1
ATOM 736 O O . VAL A 1 89 ? 10.755 6.125 3.194 1.00 87.44 89 VAL A O 1
ATOM 739 N N . ILE A 1 90 ? 9.744 5.392 1.329 1.00 83.19 90 ILE A N 1
ATOM 740 C CA . ILE A 1 90 ? 10.039 3.974 1.517 1.00 83.19 90 ILE A CA 1
ATOM 741 C C . ILE A 1 90 ? 10.790 3.519 0.288 1.00 83.19 90 ILE A C 1
ATOM 743 O O . ILE A 1 90 ? 10.271 3.600 -0.822 1.00 83.19 90 ILE A O 1
ATOM 747 N N . ARG A 1 91 ? 12.016 3.053 0.496 1.00 82.88 91 ARG A N 1
ATOM 748 C CA . ARG A 1 91 ? 12.850 2.515 -0.568 1.00 82.88 91 ARG A CA 1
ATOM 749 C C . ARG A 1 91 ? 12.990 1.021 -0.382 1.00 82.88 91 ARG A C 1
ATOM 751 O O . ARG A 1 91 ? 13.331 0.569 0.708 1.00 82.88 91 ARG A O 1
ATOM 758 N N . VAL A 1 92 ? 12.716 0.283 -1.445 1.00 74.75 92 VAL A N 1
ATOM 759 C CA . VAL A 1 92 ? 12.967 -1.152 -1.517 1.00 74.75 92 VAL A CA 1
ATOM 760 C C . VAL A 1 92 ? 14.011 -1.359 -2.594 1.00 74.75 92 VAL A C 1
ATOM 762 O O . VAL A 1 92 ? 13.721 -1.268 -3.785 1.00 74.75 92 VAL A O 1
ATOM 765 N N . GLU A 1 93 ? 15.242 -1.576 -2.152 1.00 72.62 93 GLU A N 1
ATOM 766 C CA . GLU A 1 93 ? 16.355 -1.938 -3.021 1.00 72.62 93 GLU A CA 1
ATOM 767 C C . GLU A 1 93 ? 16.340 -3.443 -3.297 1.00 72.62 93 GLU A C 1
ATOM 769 O O . GLU A 1 93 ? 15.732 -4.231 -2.564 1.00 72.62 93 GLU A O 1
ATOM 774 N N . GLU A 1 94 ? 17.014 -3.846 -4.369 1.00 66.00 94 GLU A N 1
ATOM 775 C CA . GLU A 1 94 ? 17.219 -5.250 -4.716 1.00 66.00 94 GLU A CA 1
ATOM 776 C C . GLU A 1 94 ? 18.075 -5.967 -3.648 1.00 66.00 94 GLU A C 1
ATOM 778 O O . GLU A 1 94 ? 19.294 -6.084 -3.752 1.00 66.00 94 GLU A O 1
ATOM 783 N N . SER A 1 95 ? 17.430 -6.458 -2.588 1.00 60.44 95 SER A N 1
ATOM 784 C CA . SER A 1 95 ? 18.021 -7.425 -1.659 1.00 60.44 95 SER A CA 1
ATOM 785 C C . SER A 1 95 ? 18.325 -8.756 -2.364 1.00 60.44 95 SER A C 1
ATOM 787 O O . SER A 1 95 ? 17.717 -9.089 -3.384 1.00 60.44 95 SER A O 1
ATOM 789 N N . ASP A 1 96 ? 19.240 -9.558 -1.807 1.00 48.44 96 ASP A N 1
ATOM 790 C CA . ASP A 1 96 ? 19.609 -10.875 -2.360 1.00 48.44 96 ASP A CA 1
ATOM 791 C C . ASP A 1 96 ? 18.400 -11.811 -2.544 1.00 48.44 96 ASP A C 1
ATOM 793 O O . ASP A 1 96 ? 18.385 -12.658 -3.437 1.00 48.44 96 ASP A O 1
ATOM 797 N N . PHE A 1 97 ? 17.334 -11.596 -1.769 1.00 51.75 97 PHE A N 1
ATOM 798 C CA . PHE A 1 97 ? 16.056 -12.288 -1.910 1.00 51.75 97 PHE A CA 1
ATOM 799 C C . PHE A 1 97 ? 15.396 -12.060 -3.289 1.00 51.75 97 PHE A C 1
ATOM 801 O O . PHE A 1 97 ? 14.893 -13.009 -3.895 1.00 51.75 97 PHE A O 1
ATOM 808 N N . TRP A 1 98 ? 15.463 -10.834 -3.824 1.00 56.88 98 TRP A N 1
ATOM 809 C CA . TRP A 1 98 ? 14.935 -10.462 -5.148 1.00 56.88 98 TRP A CA 1
ATOM 810 C C . TRP A 1 98 ? 15.863 -10.858 -6.305 1.00 56.88 98 TRP A C 1
ATOM 812 O O . TRP A 1 98 ? 15.410 -11.001 -7.443 1.00 56.88 98 TRP A O 1
ATOM 822 N N . LYS A 1 99 ? 17.158 -11.064 -6.026 1.00 57.16 99 LYS A N 1
ATOM 823 C CA . LYS A 1 99 ? 18.141 -11.504 -7.031 1.00 57.16 99 LYS A CA 1
ATOM 824 C C . LYS A 1 99 ? 17.878 -12.933 -7.501 1.00 57.16 99 LYS A C 1
ATOM 826 O O . LYS A 1 99 ? 18.052 -13.230 -8.681 1.00 57.16 99 LYS A O 1
ATOM 831 N N . HIS A 1 100 ? 17.446 -13.807 -6.590 1.00 52.97 100 HIS A N 1
ATOM 832 C CA . HIS A 1 100 ? 17.189 -15.221 -6.885 1.00 52.97 100 HIS A CA 1
ATOM 833 C C . HIS A 1 100 ? 15.751 -15.508 -7.329 1.00 52.97 100 HIS A C 1
ATOM 835 O O . HIS A 1 100 ? 15.519 -16.505 -8.007 1.00 52.97 100 HIS A O 1
ATOM 841 N N . ASN A 1 101 ? 14.804 -14.621 -7.009 1.00 54.97 101 ASN A N 1
ATOM 842 C CA . ASN A 1 101 ? 13.415 -14.719 -7.442 1.00 54.97 101 ASN A CA 1
ATOM 843 C C . ASN A 1 101 ? 13.006 -13.398 -8.111 1.00 54.97 101 ASN A C 1
ATOM 845 O O . ASN A 1 101 ? 12.593 -12.474 -7.405 1.00 54.97 101 ASN A O 1
ATOM 849 N N . PRO A 1 102 ? 13.115 -13.264 -9.450 1.00 55.44 102 PRO A N 1
ATOM 850 C CA . PRO A 1 102 ? 12.580 -12.113 -10.170 1.00 55.44 102 PRO A CA 1
ATOM 851 C C . PRO A 1 102 ? 11.050 -12.190 -10.140 1.00 55.44 102 PRO A C 1
ATOM 853 O O . PRO A 1 102 ? 10.414 -12.626 -11.097 1.00 55.44 102 PRO A O 1
ATOM 856 N N . LEU A 1 103 ? 10.464 -11.844 -8.998 1.00 60.12 103 LEU A N 1
ATOM 857 C CA . LEU A 1 103 ? 9.026 -11.884 -8.812 1.00 60.12 103 LEU A CA 1
ATOM 858 C C . LEU A 1 103 ? 8.410 -10.703 -9.544 1.00 60.12 103 LEU A C 1
ATOM 860 O O . LEU A 1 103 ? 8.906 -9.572 -9.489 1.00 60.12 103 LEU A O 1
ATOM 864 N N . TYR A 1 104 ? 7.339 -11.017 -10.261 1.00 67.31 104 TYR A N 1
ATOM 865 C CA . TYR A 1 104 ? 6.551 -10.026 -10.950 1.00 67.31 104 TYR A CA 1
ATOM 866 C C . TYR A 1 104 ? 5.532 -9.477 -9.958 1.00 67.31 104 TYR A C 1
ATOM 868 O O . TYR A 1 104 ? 4.700 -10.242 -9.485 1.00 67.31 104 TYR A O 1
ATOM 876 N N . VAL A 1 105 ? 5.599 -8.198 -9.607 1.00 69.31 105 VAL A N 1
ATOM 877 C CA . VAL A 1 105 ? 4.580 -7.580 -8.753 1.00 69.31 105 VAL A CA 1
ATOM 878 C C . VAL A 1 105 ? 3.718 -6.703 -9.624 1.00 69.31 105 VAL A C 1
ATOM 880 O O . VAL A 1 105 ? 4.209 -5.820 -10.314 1.00 69.31 105 VAL A O 1
ATOM 883 N N . ASP A 1 106 ? 2.428 -6.963 -9.580 1.00 75.31 106 ASP A N 1
ATOM 884 C CA . ASP A 1 106 ? 1.414 -6.213 -10.309 1.00 75.31 106 ASP A CA 1
ATOM 885 C C . ASP A 1 106 ? 0.613 -5.312 -9.369 1.00 75.31 106 ASP A C 1
ATOM 887 O O . ASP A 1 106 ? 0.001 -4.359 -9.838 1.00 75.31 106 ASP A O 1
ATOM 891 N N . LYS A 1 107 ? 0.646 -5.564 -8.053 1.00 80.00 107 LYS A N 1
ATOM 892 C CA . LYS A 1 107 ? -0.197 -4.883 -7.069 1.00 80.00 107 LYS A CA 1
ATOM 893 C C . LYS A 1 107 ? 0.567 -4.527 -5.795 1.00 80.00 107 LYS A C 1
ATOM 895 O O . LYS A 1 107 ? 1.262 -5.352 -5.199 1.00 80.00 107 LYS A O 1
ATOM 900 N N . ILE A 1 108 ? 0.384 -3.291 -5.340 1.00 81.56 108 ILE A N 1
ATOM 901 C CA . ILE A 1 108 ? 0.867 -2.796 -4.045 1.00 81.56 108 ILE A CA 1
ATOM 902 C C . ILE A 1 108 ? -0.341 -2.625 -3.137 1.00 81.56 108 ILE A C 1
ATOM 904 O O . ILE A 1 108 ? -1.317 -1.991 -3.530 1.00 81.56 108 ILE A O 1
ATOM 908 N N . GLY A 1 109 ? -0.285 -3.186 -1.933 1.00 82.38 109 GLY A N 1
ATOM 909 C CA . GLY A 1 109 ? -1.357 -3.114 -0.950 1.00 82.38 109 GLY A CA 1
ATOM 910 C C . GLY A 1 109 ? -0.903 -2.604 0.408 1.00 82.38 109 GLY A C 1
ATOM 911 O O . GLY A 1 109 ? 0.281 -2.605 0.741 1.00 82.38 109 GLY A O 1
ATOM 912 N N . PHE A 1 110 ? -1.879 -2.185 1.200 1.00 81.12 110 PHE A N 1
ATOM 913 C CA . PHE A 1 110 ? -1.694 -1.599 2.515 1.00 81.12 110 PHE A CA 1
ATOM 914 C C . PHE A 1 110 ? -2.544 -2.353 3.530 1.00 81.12 110 PHE A C 1
ATOM 916 O O . PHE A 1 110 ? -3.751 -2.519 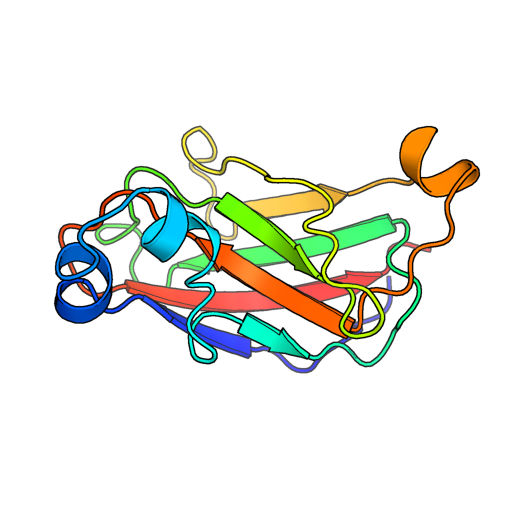3.342 1.00 81.12 110 PHE A O 1
ATOM 923 N N . LEU A 1 111 ? -1.902 -2.776 4.615 1.00 76.19 111 LEU A N 1
ATOM 924 C CA . LEU A 1 111 ? -2.541 -3.398 5.763 1.00 76.19 111 LEU A CA 1
ATOM 925 C C . LEU A 1 111 ? -2.372 -2.513 6.988 1.00 76.19 111 LEU A C 1
ATOM 927 O O . LEU A 1 111 ? -1.291 -1.994 7.261 1.00 76.19 111 LEU A O 1
ATOM 931 N N . VAL A 1 112 ? -3.434 -2.415 7.774 1.00 74.81 112 VAL A N 1
ATOM 932 C CA . VAL A 1 112 ? -3.431 -1.723 9.055 1.00 74.81 112 VAL A CA 1
ATOM 933 C C . VAL A 1 112 ? -3.992 -2.669 10.101 1.00 74.81 112 VAL A C 1
ATOM 935 O O . VAL A 1 112 ? -5.092 -3.187 9.943 1.00 74.81 112 VAL A O 1
ATOM 938 N N . ASN A 1 113 ? -3.238 -2.898 11.176 1.00 63.09 113 ASN A N 1
ATOM 939 C CA . ASN A 1 113 ? -3.655 -3.835 12.220 1.00 63.09 113 ASN A CA 1
ATOM 940 C C . ASN A 1 113 ? -4.656 -3.227 13.209 1.00 63.09 113 ASN A C 1
ATOM 942 O O . ASN A 1 113 ? -5.331 -3.986 13.899 1.00 63.09 113 ASN A O 1
ATOM 946 N N . ARG A 1 114 ? -4.744 -1.891 13.282 1.00 66.06 114 ARG A N 1
ATOM 947 C CA . ARG A 1 114 ? -5.684 -1.105 14.097 1.00 66.06 114 ARG A CA 1
ATOM 948 C C . ARG A 1 114 ? -5.703 0.332 13.596 1.00 66.06 114 ARG A C 1
ATOM 950 O O . ARG A 1 114 ? -4.650 0.942 13.430 1.00 66.06 114 ARG A O 1
ATOM 957 N N . ILE A 1 115 ? -6.896 0.874 13.399 1.00 74.44 115 ILE A N 1
ATOM 958 C CA . ILE A 1 115 ? -7.078 2.281 13.065 1.00 74.44 115 ILE A CA 1
ATOM 959 C C . ILE A 1 115 ? -8.281 2.829 13.831 1.00 74.44 115 ILE A C 1
ATOM 961 O O . ILE A 1 115 ? -9.311 2.169 13.971 1.00 74.44 115 ILE A O 1
ATOM 965 N N . THR A 1 116 ? -8.129 4.031 14.374 1.00 78.56 116 THR A N 1
ATOM 966 C CA . THR A 1 116 ? -9.138 4.677 15.225 1.00 78.56 116 THR A CA 1
ATOM 967 C C . THR A 1 116 ? -10.025 5.652 14.454 1.00 78.56 116 THR A C 1
ATOM 969 O O . THR A 1 116 ? -11.105 5.994 14.923 1.00 78.56 116 THR A O 1
ATOM 972 N N . HIS A 1 117 ? -9.601 6.072 13.259 1.00 84.44 117 HIS A N 1
ATOM 973 C CA . HIS A 1 117 ? -10.280 7.066 12.428 1.00 84.44 117 HIS A CA 1
ATOM 974 C C . HIS A 1 117 ? -10.107 6.737 10.948 1.00 84.44 117 HIS A C 1
ATOM 976 O O . HIS A 1 117 ? -9.119 6.123 10.565 1.00 84.44 117 HIS A O 1
ATOM 982 N N . ASN A 1 118 ? -11.024 7.180 10.091 1.00 86.00 118 ASN A N 1
ATOM 983 C CA . ASN A 1 118 ? -10.790 7.075 8.653 1.00 86.00 118 ASN A CA 1
ATOM 984 C C . ASN A 1 118 ? -9.548 7.885 8.268 1.00 86.00 118 ASN A C 1
ATOM 986 O O . ASN A 1 118 ? -9.356 9.002 8.751 1.00 86.00 118 ASN A O 1
ATOM 990 N N . CYS A 1 119 ? -8.719 7.322 7.397 1.00 85.25 119 CYS A N 1
ATOM 991 C CA . CYS A 1 119 ? -7.478 7.942 6.963 1.00 85.25 119 CYS A CA 1
ATOM 992 C C . CYS A 1 119 ? -7.363 7.869 5.444 1.00 85.25 119 CYS A C 1
ATOM 994 O O . CYS A 1 119 ? -7.719 6.864 4.830 1.00 85.25 119 CYS A O 1
ATOM 996 N N . ARG A 1 120 ? -6.858 8.941 4.839 1.00 89.62 120 ARG A N 1
ATOM 997 C CA . ARG A 1 120 ? -6.641 9.034 3.398 1.00 89.62 120 ARG A CA 1
ATOM 998 C C . ARG A 1 120 ? -5.168 9.267 3.130 1.00 89.62 120 ARG A C 1
ATOM 1000 O O . ARG A 1 120 ? -4.551 10.152 3.735 1.00 89.62 120 ARG A O 1
ATOM 1007 N N . ILE A 1 121 ? -4.607 8.450 2.248 1.00 89.56 121 ILE A N 1
ATOM 1008 C CA . ILE A 1 121 ? -3.203 8.539 1.861 1.00 89.56 121 ILE A CA 1
ATOM 1009 C C . ILE A 1 121 ? -3.094 8.723 0.352 1.00 89.56 121 ILE A C 1
ATOM 1011 O O . ILE A 1 121 ? -3.757 8.035 -0.423 1.00 89.56 121 ILE A O 1
ATOM 1015 N N . THR A 1 122 ? -2.239 9.652 -0.069 1.00 92.56 122 THR A N 1
ATOM 1016 C CA . THR A 1 122 ? -1.757 9.690 -1.449 1.00 92.56 122 THR A CA 1
ATOM 1017 C C . THR A 1 122 ? -0.493 8.851 -1.536 1.00 92.56 122 THR A C 1
ATOM 1019 O O . THR A 1 122 ? 0.433 9.056 -0.750 1.00 92.56 122 THR A O 1
ATOM 1022 N N . VAL A 1 123 ? -0.424 7.956 -2.512 1.00 91.75 123 VAL A N 1
ATOM 1023 C CA . VAL A 1 123 ? 0.761 7.149 -2.781 1.00 91.75 123 VAL A CA 1
ATOM 1024 C C . VAL A 1 123 ? 1.267 7.452 -4.177 1.00 91.75 123 VAL A C 1
ATOM 1026 O O . VAL A 1 123 ? 0.528 7.390 -5.159 1.00 91.75 123 VAL A O 1
ATOM 1029 N N . GLU A 1 124 ? 2.551 7.762 -4.267 1.00 92.38 124 GLU A N 1
ATOM 1030 C CA . GLU A 1 124 ? 3.264 7.837 -5.533 1.00 92.38 124 GLU A CA 1
ATOM 1031 C C . GLU A 1 124 ? 4.308 6.726 -5.586 1.00 92.38 124 GLU A C 1
ATOM 1033 O O . GLU A 1 124 ? 5.056 6.532 -4.626 1.00 92.38 124 GLU A O 1
ATOM 1038 N N . ALA A 1 125 ? 4.360 6.012 -6.710 1.00 89.38 125 ALA A N 1
ATOM 1039 C CA . ALA A 1 125 ? 5.292 4.916 -6.924 1.00 89.38 125 ALA A CA 1
ATOM 1040 C C . ALA A 1 125 ? 6.295 5.267 -8.024 1.00 89.38 125 ALA A C 1
ATOM 1042 O O . ALA A 1 125 ? 5.923 5.654 -9.139 1.00 89.38 125 ALA A O 1
ATOM 1043 N N . PHE A 1 126 ? 7.575 5.099 -7.708 1.00 88.06 126 PHE A N 1
ATOM 1044 C CA . PHE A 1 126 ? 8.682 5.352 -8.615 1.00 88.06 126 PHE A CA 1
ATOM 1045 C C . PHE A 1 126 ? 9.648 4.177 -8.652 1.00 88.06 126 PHE A C 1
ATOM 1047 O O . PHE A 1 126 ? 9.867 3.504 -7.653 1.00 88.06 126 PHE A O 1
ATOM 1054 N N . LYS A 1 127 ? 10.302 4.007 -9.792 1.00 85.81 127 LYS A N 1
ATOM 1055 C CA . LYS A 1 127 ? 11.469 3.161 -9.981 1.00 85.81 127 LYS A CA 1
ATOM 1056 C C . LYS A 1 127 ? 12.731 4.014 -9.960 1.00 85.81 127 LYS A C 1
ATOM 1058 O O . LYS A 1 127 ? 12.851 5.006 -10.689 1.00 85.81 127 LYS A O 1
ATOM 1063 N N . ILE A 1 128 ? 13.657 3.653 -9.093 1.00 81.94 128 ILE A N 1
ATOM 1064 C CA . ILE A 1 128 ? 15.021 4.159 -9.014 1.00 81.94 128 ILE A CA 1
ATOM 1065 C C . ILE A 1 128 ? 15.830 3.345 -10.035 1.00 81.94 128 ILE A C 1
ATOM 1067 O O . ILE A 1 128 ? 15.721 2.121 -10.077 1.00 81.94 128 ILE A O 1
ATOM 1071 N N . LEU A 1 129 ? 16.546 4.044 -10.918 1.00 73.94 129 LEU A N 1
ATOM 1072 C CA . LEU A 1 129 ? 17.377 3.419 -11.950 1.00 73.94 129 LEU A CA 1
ATOM 1073 C C . LEU A 1 129 ? 18.708 2.976 -11.352 1.00 73.94 129 LEU A C 1
ATOM 1075 O O . LEU A 1 129 ? 19.224 3.758 -10.522 1.00 73.94 129 LEU A O 1
#

Radius of gyration: 14.22 Å; chains: 1; bounding box: 35×32×30 Å

Secondary structure (DSSP, 8-state):
-EEEEEEEEEEE-HHHHHT--SHHHHHH---GGGEEE-S--B--SEEEEEEESSGGG--S--EEEEEETTTTEE---EE-TT---SSEEEEE---HHHHH---B--EEEEE-S--SS-EEEEEEEEE--